Protein AF-A0A7C1DW42-F1 (afdb_monomer_lite)

Structure (mmCIF, N/CA/C/O backbone):
data_AF-A0A7C1DW42-F1
#
_entry.id   AF-A0A7C1DW42-F1
#
loop_
_atom_site.group_PDB
_atom_site.id
_atom_site.type_symbol
_atom_site.label_atom_id
_atom_site.label_alt_id
_atom_site.label_comp_id
_atom_site.label_asym_id
_atom_site.label_entity_id
_atom_site.label_seq_id
_atom_site.pdbx_PDB_ins_code
_atom_site.Cartn_x
_atom_site.Cartn_y
_atom_site.Cartn_z
_atom_site.occupancy
_atom_site.B_iso_or_equiv
_atom_site.auth_seq_id
_atom_site.auth_comp_id
_atom_site.auth_asym_id
_atom_site.auth_atom_id
_atom_site.pdbx_PDB_model_num
ATOM 1 N N . MET A 1 1 ? 8.872 1.077 26.546 1.00 50.97 1 MET A N 1
ATOM 2 C CA . MET A 1 1 ? 7.901 1.678 25.608 1.00 50.97 1 MET A CA 1
ATOM 3 C C . MET A 1 1 ? 7.267 2.865 26.306 1.00 50.97 1 MET A C 1
ATOM 5 O O . MET A 1 1 ? 6.729 2.684 27.391 1.00 50.97 1 MET A O 1
ATOM 9 N N . GLN A 1 2 ? 7.414 4.067 25.751 1.00 85.75 2 GLN A N 1
ATOM 10 C CA . GLN A 1 2 ? 6.680 5.238 26.233 1.00 85.75 2 GLN A CA 1
ATOM 11 C C . GLN A 1 2 ? 5.286 5.184 25.610 1.00 85.75 2 GLN A C 1
ATOM 13 O O . GLN A 1 2 ? 5.179 4.972 24.407 1.00 85.75 2 GLN A O 1
ATOM 18 N N . SER A 1 3 ? 4.234 5.327 26.411 1.00 87.38 3 SER A N 1
ATOM 19 C CA . SER A 1 3 ? 2.860 5.364 25.902 1.00 87.38 3 SER A CA 1
ATOM 20 C C . SER A 1 3 ? 2.231 6.704 26.238 1.00 87.38 3 SER A C 1
ATOM 22 O O . SER A 1 3 ? 2.501 7.289 27.287 1.00 87.38 3 SER A O 1
ATOM 24 N N . THR A 1 4 ? 1.404 7.199 25.325 1.00 92.75 4 THR A N 1
ATOM 25 C CA . THR A 1 4 ? 0.618 8.411 25.526 1.00 92.75 4 THR A CA 1
ATOM 26 C C . THR A 1 4 ? -0.855 8.099 25.322 1.00 92.75 4 THR A C 1
ATOM 28 O O . THR A 1 4 ? -1.218 7.123 24.666 1.00 92.75 4 THR A O 1
ATOM 31 N N . SER A 1 5 ? -1.722 8.916 25.907 1.00 93.19 5 SER A N 1
ATOM 32 C CA . SER A 1 5 ? -3.166 8.752 25.762 1.00 93.19 5 SER A CA 1
ATOM 33 C C . SER A 1 5 ? -3.698 9.649 24.655 1.00 93.19 5 SER A C 1
ATOM 35 O O . SER A 1 5 ? -3.464 10.855 24.657 1.00 93.19 5 SER A O 1
ATOM 37 N N . ILE A 1 6 ? -4.491 9.072 23.753 1.00 94.12 6 ILE A N 1
ATOM 38 C CA . ILE A 1 6 ? -5.281 9.814 22.768 1.00 94.12 6 ILE A CA 1
ATOM 39 C C . ILE A 1 6 ? -6.769 9.635 23.057 1.00 94.12 6 ILE A C 1
ATOM 41 O O . ILE A 1 6 ? -7.220 8.573 23.494 1.00 94.12 6 ILE A O 1
ATOM 45 N N . ARG A 1 7 ? -7.566 10.674 22.802 1.00 96.62 7 ARG A N 1
ATOM 46 C CA . ARG A 1 7 ? -9.023 10.603 22.944 1.00 96.62 7 ARG A CA 1
ATOM 47 C C . ARG A 1 7 ? -9.661 10.403 21.576 1.00 96.62 7 ARG A C 1
ATOM 49 O O . ARG A 1 7 ? -9.548 11.258 20.706 1.00 96.62 7 ARG A O 1
ATOM 56 N N . ILE A 1 8 ? -10.388 9.303 21.413 1.00 96.62 8 ILE A N 1
ATOM 57 C CA . ILE A 1 8 ? -11.115 8.976 20.180 1.00 96.62 8 ILE A CA 1
ATOM 58 C C . ILE A 1 8 ? -12.614 8.823 20.445 1.00 96.62 8 ILE A C 1
ATOM 60 O O . ILE A 1 8 ? -13.055 8.596 21.575 1.00 96.62 8 ILE A O 1
ATOM 64 N N . ARG A 1 9 ? -13.431 8.945 19.393 1.00 98.31 9 ARG A N 1
ATOM 65 C CA . ARG A 1 9 ? -14.878 8.694 19.485 1.00 98.31 9 ARG A CA 1
ATOM 66 C C . ARG A 1 9 ? -15.130 7.198 19.704 1.00 98.31 9 ARG A C 1
ATOM 68 O O . ARG A 1 9 ? -14.404 6.367 19.163 1.00 98.31 9 ARG A O 1
ATOM 75 N N . LYS A 1 10 ? -16.218 6.842 20.405 1.00 97.75 10 LYS A N 1
ATOM 76 C CA . LYS A 1 10 ? -16.629 5.430 20.589 1.00 97.75 10 LYS A CA 1
ATOM 77 C C . LYS A 1 10 ? -16.740 4.688 19.253 1.00 97.75 10 LYS A C 1
ATOM 79 O O . LYS A 1 10 ? -16.169 3.618 19.109 1.00 97.75 10 LYS A O 1
ATOM 84 N N . LYS A 1 11 ? -17.357 5.323 18.250 1.00 98.25 11 LYS A N 1
ATOM 85 C CA . LYS A 1 11 ? -17.468 4.770 16.893 1.00 98.25 11 LYS A CA 1
ATOM 86 C C . LYS A 1 11 ? -16.100 4.431 16.283 1.00 98.25 11 LYS A C 1
ATOM 88 O O . LYS A 1 11 ? -15.951 3.364 15.705 1.00 98.25 11 LYS A O 1
ATOM 93 N N . THR A 1 12 ? -15.100 5.301 16.443 1.00 97.69 12 THR A N 1
ATOM 94 C CA . THR A 1 12 ? -13.731 5.053 15.958 1.00 97.69 12 THR A CA 1
ATOM 95 C C . THR A 1 12 ? -13.106 3.850 16.658 1.00 97.69 12 THR A C 1
ATOM 97 O O . THR A 1 12 ? -12.579 2.969 15.991 1.00 97.69 12 THR A O 1
ATOM 100 N N . ARG A 1 13 ? -13.233 3.754 17.987 1.00 96.69 13 ARG A N 1
ATOM 101 C CA . ARG A 1 13 ? -12.784 2.576 18.745 1.00 96.69 13 ARG A CA 1
ATOM 102 C C . ARG A 1 13 ? -13.460 1.293 18.246 1.00 96.69 13 ARG A C 1
ATOM 104 O O . ARG A 1 13 ? -12.797 0.274 18.096 1.00 96.69 13 ARG A O 1
ATOM 111 N N . ASP A 1 14 ? -14.757 1.339 17.957 1.00 97.81 14 ASP A N 1
ATOM 112 C CA . ASP A 1 14 ? -15.497 0.173 17.460 1.00 97.81 14 ASP A CA 1
ATOM 113 C C . ASP A 1 14 ? -15.055 -0.227 16.044 1.00 97.81 14 ASP A C 1
ATOM 115 O O . ASP A 1 14 ? -15.088 -1.404 15.695 1.00 97.81 14 ASP A O 1
ATOM 119 N N . HIS A 1 15 ? -14.613 0.735 15.228 1.00 97.25 15 HIS A N 1
ATOM 120 C CA . HIS A 1 15 ? -13.988 0.453 13.934 1.00 97.25 15 HIS A CA 1
ATOM 121 C C . HIS A 1 15 ? -12.638 -0.240 14.132 1.00 97.25 15 HIS A C 1
ATOM 123 O O . HIS A 1 15 ? -12.426 -1.304 13.562 1.00 97.25 15 HIS A O 1
ATOM 129 N N . LEU A 1 16 ? -11.774 0.305 14.995 1.00 96.50 16 LEU A N 1
ATOM 130 C CA . LEU A 1 16 ? -10.484 -0.306 15.331 1.00 96.50 16 LEU A CA 1
ATOM 131 C C . LEU A 1 16 ? -10.656 -1.732 15.872 1.00 96.50 16 LEU A C 1
ATOM 133 O O . LEU A 1 16 ? -9.889 -2.619 15.521 1.00 96.50 16 LEU A O 1
ATOM 137 N N . GLN A 1 17 ? -11.701 -1.985 16.665 1.00 97.12 17 GLN A N 1
ATOM 138 C CA . GLN A 1 17 ? -12.006 -3.319 17.186 1.00 97.12 17 GLN A CA 1
ATOM 139 C C . GLN A 1 17 ? -12.329 -4.329 16.077 1.00 97.12 17 GLN A C 1
ATOM 141 O O . GLN A 1 17 ? -11.955 -5.492 16.201 1.00 97.12 17 GLN A O 1
ATOM 146 N N . ARG A 1 18 ? -13.007 -3.902 15.003 1.00 97.31 18 ARG A N 1
ATOM 147 C CA . ARG A 1 18 ? -13.305 -4.756 13.839 1.00 97.31 18 ARG A CA 1
ATOM 148 C C . ARG A 1 18 ? -12.108 -4.952 12.912 1.00 97.31 18 ARG A C 1
ATOM 150 O O . ARG A 1 18 ? -12.107 -5.901 12.142 1.00 97.31 18 ARG A O 1
ATOM 157 N N . LEU A 1 19 ? -11.123 -4.059 12.979 1.00 96.88 19 LEU A N 1
ATOM 158 C CA . LEU A 1 19 ? -9.891 -4.129 12.190 1.00 96.88 19 LEU A CA 1
ATOM 159 C C . LEU A 1 19 ? -8.809 -5.005 12.834 1.00 96.88 19 LEU A C 1
ATOM 161 O O . LEU A 1 19 ? -7.745 -5.174 12.233 1.00 96.88 19 LEU A O 1
ATOM 165 N N . LYS A 1 20 ? -9.070 -5.553 14.027 1.00 97.62 20 LYS A N 1
ATOM 166 C CA . LYS A 1 20 ? -8.178 -6.520 14.661 1.00 97.62 20 LYS A CA 1
ATOM 167 C C . LYS A 1 20 ? -8.129 -7.820 13.856 1.00 97.62 20 LYS A C 1
ATOM 169 O O . LYS A 1 20 ? -9.168 -8.393 13.544 1.00 97.62 20 LYS A O 1
ATOM 174 N N . GLN A 1 21 ? -6.928 -8.304 13.579 1.00 97.00 21 GLN A N 1
ATOM 175 C CA . GLN A 1 21 ? -6.634 -9.585 12.947 1.00 97.00 21 GLN A CA 1
ATOM 176 C C . GLN A 1 21 ? -6.688 -10.744 13.951 1.00 97.00 21 GLN A C 1
ATOM 178 O O . GLN A 1 21 ? -7.072 -11.853 13.587 1.00 97.00 21 GLN A O 1
ATOM 183 N N . TYR A 1 22 ? -6.349 -10.498 15.223 1.00 95.75 22 TYR A N 1
ATOM 184 C CA . TYR A 1 22 ? -6.436 -11.495 16.295 1.00 95.75 22 TYR A CA 1
ATOM 185 C C . TYR A 1 22 ? -7.047 -10.911 17.579 1.00 95.75 22 TYR A C 1
ATOM 187 O O . TYR A 1 22 ? -6.912 -9.716 17.852 1.00 95.75 22 TYR A O 1
ATOM 195 N N . PRO A 1 23 ? -7.704 -11.733 18.427 1.00 93.06 23 PRO A N 1
ATOM 196 C CA . PRO A 1 23 ? -8.473 -11.231 19.574 1.00 93.06 23 PRO A CA 1
ATOM 197 C C . PRO A 1 23 ? -7.682 -10.362 20.565 1.00 93.06 23 PRO A C 1
ATOM 199 O O . PRO A 1 23 ? -8.260 -9.500 21.228 1.00 93.06 23 PRO A O 1
ATOM 202 N N . ARG A 1 24 ? -6.366 -10.591 20.674 1.00 96.00 24 ARG A N 1
ATOM 203 C CA . ARG A 1 24 ? -5.461 -9.904 21.609 1.00 96.00 24 ARG A CA 1
ATOM 204 C C . ARG A 1 24 ? -4.620 -8.786 20.979 1.00 96.00 24 ARG A C 1
ATOM 206 O O . ARG A 1 24 ? -3.786 -8.233 21.684 1.00 96.00 24 ARG A O 1
ATOM 213 N N . GLU A 1 25 ? -4.825 -8.442 19.706 1.00 96.62 25 GLU A N 1
ATOM 214 C CA . GLU A 1 25 ? -4.108 -7.327 19.061 1.00 96.62 25 GLU A CA 1
ATOM 215 C C . GLU A 1 25 ? -4.418 -6.028 19.810 1.00 96.62 25 GLU A C 1
ATOM 217 O O . GLU A 1 25 ? -5.578 -5.780 20.176 1.00 96.62 25 GLU A O 1
ATOM 222 N N . SER A 1 26 ? -3.402 -5.219 20.105 1.00 95.81 26 SER A N 1
ATOM 223 C CA . SER A 1 26 ? -3.624 -3.940 20.774 1.00 95.81 26 SER A CA 1
ATOM 224 C C . SER A 1 26 ? -4.175 -2.914 19.778 1.00 95.81 26 SER A C 1
ATOM 226 O O . SER A 1 26 ? -4.063 -3.072 18.566 1.00 95.81 26 SER A O 1
ATOM 228 N N . PHE A 1 27 ? -4.819 -1.850 20.266 1.00 95.69 27 PHE A N 1
ATOM 229 C CA . PHE A 1 27 ? -5.213 -0.766 19.357 1.00 95.69 27 PHE A CA 1
ATOM 230 C C . PHE A 1 27 ? -4.004 -0.019 18.794 1.00 95.69 27 PHE A C 1
ATOM 232 O O . PHE A 1 27 ? -4.119 0.527 17.705 1.00 95.69 27 PHE A O 1
ATOM 239 N N . ASP A 1 28 ? -2.882 -0.019 19.513 1.00 95.19 28 ASP A N 1
ATOM 240 C CA . ASP A 1 28 ? -1.625 0.560 19.049 1.00 95.19 28 ASP A CA 1
ATOM 241 C C . ASP A 1 28 ? -1.101 -0.212 17.832 1.00 95.19 28 ASP A C 1
ATOM 243 O O . ASP A 1 28 ? -0.893 0.391 16.789 1.00 95.19 28 ASP A O 1
ATOM 247 N N . ASP A 1 29 ? -1.059 -1.548 17.898 1.00 96.06 29 ASP A N 1
ATOM 248 C CA . ASP A 1 29 ? -0.642 -2.398 16.768 1.00 96.06 29 ASP A CA 1
ATOM 249 C C . ASP A 1 29 ? -1.537 -2.192 15.538 1.00 96.06 29 ASP A C 1
ATOM 251 O O . ASP A 1 29 ? -1.049 -2.048 14.417 1.00 96.06 29 ASP A O 1
ATOM 255 N N . VAL A 1 30 ? -2.862 -2.122 15.744 1.00 96.69 30 VAL A N 1
ATOM 256 C CA . VAL A 1 30 ? -3.813 -1.841 14.657 1.00 96.69 30 VAL A CA 1
ATOM 257 C C . VAL A 1 30 ? -3.520 -0.481 14.028 1.00 96.69 30 VAL A C 1
ATOM 259 O O . VAL A 1 30 ? -3.524 -0.366 12.807 1.00 96.69 30 VAL A O 1
ATOM 262 N N . ILE A 1 31 ? -3.304 0.556 14.842 1.00 95.25 31 ILE A N 1
ATOM 263 C CA . ILE A 1 31 ? -3.040 1.914 14.354 1.00 95.25 31 ILE A CA 1
ATOM 264 C C . ILE A 1 31 ? -1.703 1.960 13.611 1.00 95.25 31 ILE A C 1
ATOM 266 O O . ILE A 1 31 ? -1.675 2.474 12.498 1.00 95.25 31 ILE A O 1
ATOM 270 N N . SER A 1 32 ? -0.638 1.388 14.171 1.00 94.06 32 SER A N 1
ATOM 271 C CA . SER A 1 32 ? 0.694 1.341 13.558 1.00 94.06 32 SER A CA 1
ATOM 272 C C . SER A 1 32 ? 0.655 0.648 12.203 1.00 94.06 32 SER A C 1
ATOM 274 O O . SER A 1 32 ? 1.052 1.238 11.205 1.00 94.06 32 SER A O 1
ATOM 276 N N . ARG A 1 33 ? 0.024 -0.528 12.120 1.00 94.88 33 ARG A N 1
ATOM 277 C CA . ARG A 1 33 ? -0.159 -1.238 10.849 1.00 94.88 33 ARG A CA 1
ATOM 278 C C . ARG A 1 33 ? -0.965 -0.432 9.831 1.00 94.88 33 ARG A C 1
ATOM 280 O O . ARG A 1 33 ? -0.702 -0.503 8.635 1.00 94.88 33 ARG A O 1
ATOM 287 N N . LEU A 1 34 ? -1.992 0.299 10.272 1.00 94.56 34 LEU A N 1
ATOM 288 C CA . LEU A 1 34 ? -2.756 1.171 9.376 1.00 94.56 34 LEU A CA 1
ATOM 289 C C . LEU A 1 34 ? -1.913 2.351 8.886 1.00 94.56 34 LEU A C 1
ATOM 291 O O . LEU A 1 34 ? -2.070 2.742 7.736 1.00 94.56 34 LEU A O 1
ATOM 295 N N . ILE A 1 35 ? -1.042 2.907 9.728 1.00 93.56 35 ILE A N 1
ATOM 296 C CA . ILE A 1 35 ? -0.118 3.975 9.340 1.00 93.56 35 ILE A CA 1
ATOM 297 C C . ILE A 1 35 ? 0.882 3.439 8.316 1.00 93.56 35 ILE A C 1
ATOM 299 O O . ILE A 1 35 ? 0.951 3.989 7.226 1.00 93.56 35 ILE A O 1
ATOM 303 N N . GLU A 1 36 ? 1.559 2.329 8.610 1.00 91.50 36 GLU A N 1
ATOM 304 C CA . GLU A 1 36 ? 2.520 1.678 7.704 1.00 91.50 36 GLU A CA 1
ATOM 305 C C . GLU A 1 36 ? 1.896 1.333 6.345 1.00 91.50 36 GLU A C 1
ATOM 307 O O . GLU A 1 36 ? 2.520 1.496 5.307 1.00 91.50 36 GLU A O 1
ATOM 312 N N . ALA A 1 37 ? 0.632 0.902 6.327 1.00 89.69 37 ALA A N 1
ATOM 313 C CA . ALA A 1 37 ? -0.063 0.579 5.083 1.00 89.69 37 ALA A CA 1
ATOM 314 C C . ALA A 1 37 ? -0.499 1.807 4.257 1.00 89.69 37 ALA A C 1
ATOM 316 O O . ALA A 1 37 ? -0.905 1.639 3.109 1.00 89.69 37 ALA A O 1
ATOM 317 N N . ASN A 1 38 ? -0.512 3.013 4.836 1.00 90.44 38 ASN A N 1
ATOM 318 C CA . ASN A 1 38 ? -0.996 4.232 4.168 1.00 90.44 38 ASN A CA 1
ATOM 319 C C . ASN A 1 38 ? 0.086 5.298 3.976 1.00 90.44 38 ASN A C 1
ATOM 321 O O . ASN A 1 38 ? -0.114 6.220 3.187 1.00 90.44 38 ASN A O 1
ATOM 325 N N . VAL A 1 39 ? 1.190 5.213 4.711 1.00 89.38 39 VAL A N 1
ATOM 326 C CA . VAL A 1 39 ? 2.332 6.106 4.563 1.00 89.38 39 VAL A CA 1
ATOM 327 C C . VAL A 1 39 ? 3.333 5.414 3.655 1.00 89.38 39 VAL A C 1
ATOM 329 O O . VAL A 1 39 ? 3.991 4.463 4.058 1.00 89.38 39 VA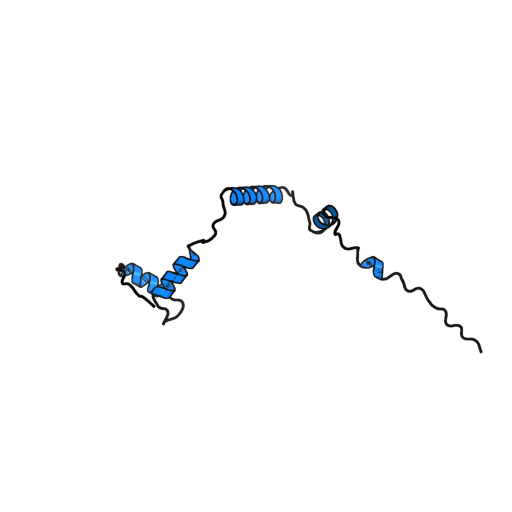L A O 1
ATOM 332 N N . ASP A 1 40 ? 3.425 5.904 2.424 1.00 87.00 40 ASP A N 1
ATOM 333 C CA . ASP A 1 40 ? 4.548 5.592 1.552 1.00 87.00 40 ASP A CA 1
ATOM 334 C C . ASP A 1 40 ? 5.745 6.438 2.006 1.00 87.00 40 ASP A C 1
ATOM 336 O O . ASP A 1 40 ? 5.708 7.668 1.912 1.00 87.00 40 ASP A O 1
ATOM 340 N N . GLU A 1 41 ? 6.761 5.798 2.589 1.00 85.88 41 GLU A N 1
ATOM 341 C CA . GLU A 1 41 ? 7.988 6.480 3.026 1.00 85.88 41 GLU A CA 1
ATOM 342 C C . GLU A 1 41 ? 8.854 6.922 1.838 1.00 85.88 41 GLU A C 1
ATOM 344 O O . GLU A 1 41 ? 9.656 7.848 1.975 1.00 85.88 41 GLU A O 1
ATOM 349 N N . GLU A 1 42 ? 8.666 6.303 0.671 1.00 89.31 42 GLU A N 1
ATOM 350 C CA . GLU A 1 42 ? 9.436 6.565 -0.541 1.00 89.31 42 GLU A CA 1
ATOM 351 C C . GLU A 1 42 ? 8.495 6.806 -1.734 1.00 89.31 42 GLU A C 1
ATOM 353 O O . GLU A 1 42 ? 8.478 6.039 -2.701 1.00 89.31 42 GLU A O 1
ATOM 358 N N . PRO A 1 43 ? 7.697 7.892 -1.694 1.00 90.25 43 PRO A N 1
ATOM 359 C CA . PRO A 1 43 ? 6.803 8.203 -2.791 1.00 90.25 43 PRO A CA 1
ATOM 360 C C . PRO A 1 43 ? 7.616 8.491 -4.053 1.00 90.25 43 PRO A C 1
ATOM 362 O O . PRO A 1 43 ? 8.618 9.215 -4.031 1.00 90.25 43 PRO A O 1
ATOM 365 N N . LEU A 1 44 ? 7.149 7.960 -5.181 1.00 94.31 44 LEU A N 1
ATOM 366 C CA . LEU A 1 44 ? 7.748 8.255 -6.476 1.00 94.31 44 LEU A CA 1
ATOM 367 C C . LEU A 1 44 ? 7.693 9.762 -6.750 1.00 94.31 44 LEU A C 1
ATOM 369 O O . LEU A 1 44 ? 6.665 10.410 -6.547 1.00 94.31 44 LEU A O 1
ATOM 373 N N . SER A 1 45 ? 8.799 10.315 -7.249 1.00 95.44 45 SER A N 1
ATOM 374 C CA . SER A 1 45 ? 8.812 11.695 -7.723 1.00 95.44 45 SER A CA 1
ATOM 375 C C . SER A 1 45 ? 7.883 11.856 -8.931 1.00 95.44 45 SER A C 1
ATOM 377 O O . SER A 1 45 ? 7.650 10.913 -9.690 1.00 95.44 45 SER A O 1
ATOM 379 N N . GLU A 1 46 ? 7.397 13.078 -9.150 1.00 96.38 46 GLU A N 1
ATOM 380 C CA . GLU A 1 46 ? 6.577 13.416 -10.323 1.00 96.38 46 GLU A CA 1
ATOM 381 C C . GLU A 1 46 ? 7.284 13.072 -11.643 1.00 96.38 46 GLU A C 1
ATOM 383 O O . GLU A 1 46 ? 6.660 12.617 -12.599 1.00 96.38 46 GLU A O 1
ATOM 388 N N . GLU A 1 47 ? 8.609 13.236 -11.686 1.00 97.25 47 GLU A N 1
ATOM 389 C CA . GLU A 1 47 ? 9.429 12.857 -12.837 1.00 97.25 47 GLU A CA 1
ATOM 390 C C . GLU A 1 47 ? 9.395 11.344 -13.079 1.00 97.25 47 GLU A C 1
ATOM 392 O O . GLU A 1 47 ? 9.144 10.902 -14.202 1.00 97.25 47 GLU A O 1
ATOM 397 N N . THR A 1 48 ? 9.583 10.542 -12.028 1.00 97.44 48 THR A N 1
ATOM 398 C CA . THR A 1 48 ? 9.531 9.079 -12.127 1.00 97.44 48 THR A CA 1
ATOM 399 C C . THR A 1 48 ? 8.138 8.600 -12.532 1.00 97.44 48 THR A C 1
ATOM 401 O O . THR A 1 48 ? 8.016 7.727 -13.392 1.00 97.44 48 THR A O 1
ATOM 404 N N . LEU A 1 49 ? 7.078 9.196 -11.978 1.00 97.50 49 LEU A N 1
ATOM 405 C CA . LEU A 1 49 ? 5.697 8.901 -12.372 1.00 97.50 49 LEU A CA 1
ATOM 406 C C . LEU A 1 49 ? 5.462 9.201 -13.858 1.00 97.50 49 LEU A C 1
ATOM 408 O O . LEU A 1 49 ? 4.954 8.345 -14.585 1.00 97.50 49 LEU A O 1
ATOM 412 N N . ALA A 1 50 ? 5.898 10.368 -14.338 1.00 97.75 50 ALA A N 1
ATOM 413 C CA . ALA A 1 50 ? 5.780 10.741 -15.745 1.00 97.75 50 ALA A CA 1
ATOM 414 C C . ALA A 1 50 ? 6.561 9.788 -16.670 1.00 97.75 50 ALA A C 1
ATOM 416 O O . ALA A 1 50 ? 6.055 9.395 -17.726 1.00 97.75 50 ALA A O 1
ATOM 417 N N . ALA A 1 51 ? 7.765 9.371 -16.268 1.00 97.75 51 ALA A N 1
ATOM 418 C CA . ALA A 1 51 ? 8.576 8.413 -17.017 1.00 97.75 51 ALA A CA 1
ATOM 419 C C . ALA A 1 51 ? 7.901 7.033 -17.114 1.00 97.75 51 ALA A C 1
ATOM 421 O O . ALA A 1 51 ? 7.891 6.420 -18.188 1.00 97.75 51 ALA A O 1
ATOM 422 N N . ILE A 1 52 ? 7.276 6.562 -16.030 1.00 97.69 52 ILE A N 1
ATOM 423 C CA . ILE A 1 52 ? 6.493 5.318 -16.022 1.00 97.69 52 ILE A CA 1
ATOM 424 C C . ILE A 1 52 ? 5.288 5.436 -16.960 1.00 97.69 52 ILE A C 1
ATOM 426 O O . ILE A 1 52 ? 5.064 4.554 -17.791 1.00 97.69 52 ILE A O 1
ATOM 430 N N . GLU A 1 53 ? 4.519 6.524 -16.877 1.00 98.06 53 GLU A N 1
ATOM 431 C CA . GLU A 1 53 ? 3.366 6.736 -17.756 1.00 98.06 53 GLU A CA 1
ATOM 432 C C . GLU A 1 53 ? 3.754 6.760 -19.234 1.00 98.06 53 GLU A C 1
ATOM 434 O O . GLU A 1 53 ? 3.047 6.197 -20.077 1.00 98.06 53 GLU A O 1
ATOM 439 N N . GLN A 1 54 ? 4.869 7.414 -19.558 1.00 97.62 54 GLN A N 1
ATOM 440 C CA . GLN A 1 54 ? 5.398 7.444 -20.912 1.00 97.62 54 GLN A CA 1
ATOM 441 C C . GLN A 1 54 ? 5.804 6.040 -21.368 1.00 97.62 54 GLN A C 1
ATOM 443 O O . GLN A 1 54 ? 5.324 5.585 -22.407 1.00 97.62 54 GLN A O 1
ATOM 448 N N . SER A 1 55 ? 6.569 5.312 -20.554 1.00 96.88 55 SER A N 1
ATOM 449 C CA . SER A 1 55 ? 6.989 3.936 -20.850 1.00 96.88 55 SER A CA 1
ATOM 450 C C . SER A 1 55 ? 5.787 3.013 -21.098 1.00 96.88 55 SER A C 1
ATOM 452 O O . SER A 1 55 ? 5.773 2.228 -22.044 1.00 96.88 55 SER A O 1
ATOM 454 N N . LEU A 1 56 ? 4.710 3.152 -20.316 1.00 98.00 56 LEU A N 1
ATOM 455 C CA . LEU A 1 56 ? 3.469 2.396 -20.523 1.00 98.00 56 LEU A CA 1
ATOM 456 C C . LEU A 1 56 ? 2.767 2.751 -21.844 1.00 98.00 56 LEU A C 1
ATOM 458 O O . LEU A 1 56 ? 2.176 1.873 -22.481 1.00 98.00 56 LEU A O 1
ATOM 462 N N . LYS A 1 57 ? 2.802 4.019 -22.278 1.00 97.81 57 LYS A N 1
ATOM 463 C CA . LYS A 1 57 ? 2.261 4.435 -23.587 1.00 97.81 57 LYS A CA 1
ATOM 464 C C . LYS A 1 57 ? 3.067 3.834 -24.734 1.00 97.81 57 LYS A C 1
ATOM 466 O O . LYS A 1 57 ? 2.474 3.437 -25.735 1.00 97.81 57 LYS A O 1
ATOM 471 N N . GLU A 1 58 ? 4.385 3.777 -24.600 1.00 97.62 58 GLU A N 1
ATOM 472 C CA . GLU A 1 58 ? 5.297 3.211 -25.598 1.00 97.62 58 GLU A CA 1
ATOM 473 C C . GLU A 1 58 ? 5.121 1.698 -25.714 1.00 97.62 58 GLU A C 1
ATOM 475 O O . GLU A 1 58 ? 4.862 1.194 -26.809 1.00 97.62 58 GLU A O 1
ATOM 480 N N . TYR A 1 59 ? 5.086 1.002 -24.576 1.00 96.44 59 TYR A N 1
ATOM 481 C CA . TYR A 1 59 ? 4.813 -0.430 -24.517 1.00 96.44 59 TYR A CA 1
ATOM 482 C C . TYR A 1 59 ? 3.494 -0.794 -25.211 1.00 96.44 59 TYR A C 1
ATOM 484 O O . TYR A 1 59 ? 3.445 -1.697 -26.044 1.00 96.44 59 TYR A O 1
ATOM 492 N N . ARG A 1 60 ? 2.417 -0.038 -24.947 1.00 96.38 60 ARG A N 1
ATOM 493 C CA . ARG A 1 60 ? 1.107 -0.240 -25.599 1.00 96.38 60 ARG A CA 1
ATOM 494 C C . ARG A 1 60 ? 1.130 -0.016 -27.112 1.00 96.38 60 ARG A C 1
ATOM 496 O O . ARG A 1 60 ? 0.272 -0.551 -27.806 1.00 96.38 60 ARG A O 1
ATOM 503 N N . LYS A 1 61 ? 2.077 0.770 -27.625 1.00 97.56 61 LYS A N 1
ATOM 504 C CA . LYS A 1 61 ? 2.302 0.967 -29.065 1.00 97.56 61 LYS A CA 1
ATOM 505 C C . LYS A 1 61 ? 3.200 -0.116 -29.676 1.00 97.56 61 LYS A C 1
ATOM 507 O O . LYS A 1 61 ? 3.493 -0.036 -30.864 1.00 97.56 61 LYS A O 1
ATOM 512 N N . GLY A 1 62 ? 3.632 -1.104 -28.889 1.00 96.12 62 GLY A N 1
ATOM 513 C CA . GLY A 1 62 ? 4.575 -2.136 -29.316 1.00 96.12 62 GLY A CA 1
ATOM 514 C C . GLY A 1 62 ? 6.022 -1.649 -29.372 1.00 96.12 62 GLY A C 1
ATOM 515 O O . GLY A 1 62 ? 6.853 -2.303 -29.988 1.00 96.12 62 GLY A O 1
ATOM 516 N N . MET A 1 63 ? 6.328 -0.501 -28.759 1.00 95.38 63 MET A N 1
ATOM 517 C CA . MET A 1 63 ? 7.691 0.014 -28.667 1.00 95.38 63 MET A CA 1
ATOM 518 C C . MET A 1 63 ? 8.323 -0.533 -27.387 1.00 95.38 63 MET A C 1
ATOM 520 O O . MET A 1 63 ? 8.153 0.028 -26.307 1.00 95.38 63 MET A O 1
ATOM 524 N N . TYR A 1 64 ? 8.984 -1.679 -27.508 1.00 94.69 64 TYR A N 1
ATOM 525 C CA . TYR A 1 64 ? 9.767 -2.306 -26.450 1.00 94.69 64 TYR A CA 1
ATOM 526 C C . TYR A 1 64 ? 10.902 -3.118 -27.073 1.00 94.69 64 TYR A C 1
ATOM 528 O O . TYR A 1 64 ? 10.797 -3.547 -28.219 1.00 94.69 64 TYR A O 1
ATOM 536 N N . HIS A 1 65 ? 11.954 -3.357 -26.295 1.00 93.38 65 HIS A N 1
ATOM 537 C CA . HIS A 1 65 ? 12.995 -4.314 -26.645 1.00 93.38 65 HIS A CA 1
ATOM 538 C C . HIS A 1 65 ? 12.815 -5.584 -25.818 1.00 93.38 65 HIS A C 1
ATOM 540 O O . HIS A 1 65 ? 12.517 -5.541 -24.621 1.00 93.38 65 HIS A O 1
ATOM 546 N N . THR A 1 66 ? 12.974 -6.726 -26.467 1.00 94.19 66 THR A N 1
ATOM 547 C CA . THR A 1 66 ? 13.044 -8.032 -25.823 1.00 94.19 66 THR A CA 1
ATOM 548 C C . THR A 1 66 ? 14.391 -8.218 -25.134 1.00 94.19 66 THR A C 1
ATOM 550 O O . THR A 1 66 ? 15.363 -7.510 -25.391 1.00 94.19 66 THR A O 1
ATOM 553 N N . HIS A 1 67 ? 14.460 -9.205 -24.246 1.00 92.00 67 HIS A N 1
ATOM 554 C CA . HIS A 1 67 ? 15.697 -9.518 -23.541 1.00 92.00 67 HIS A CA 1
ATOM 555 C C . HIS A 1 67 ? 16.852 -9.848 -24.502 1.00 92.00 67 HIS A C 1
ATOM 557 O O . HIS A 1 67 ? 17.965 -9.379 -24.295 1.00 92.00 67 HIS A O 1
ATOM 563 N N . GLU A 1 68 ? 16.576 -10.605 -25.567 1.00 93.25 68 GLU A N 1
ATOM 564 C CA . GLU A 1 68 ? 17.568 -10.983 -26.580 1.00 93.25 68 GLU A CA 1
ATOM 565 C C . GLU A 1 68 ? 18.086 -9.764 -27.351 1.00 93.25 68 GLU A C 1
ATOM 567 O O . G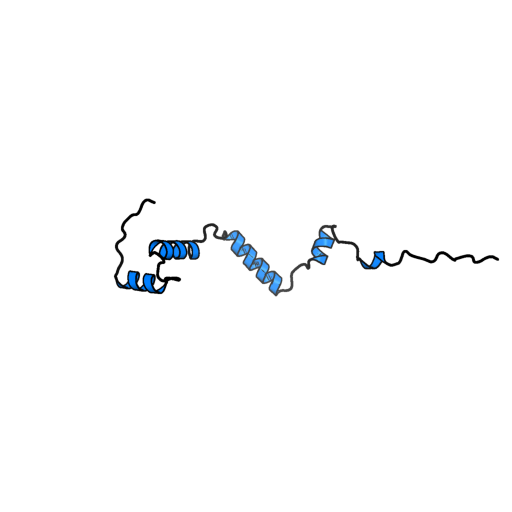LU A 1 68 ? 19.296 -9.613 -27.504 1.00 93.25 68 GLU A O 1
ATOM 572 N N . GLU A 1 69 ? 17.187 -8.864 -27.766 1.00 93.31 69 GLU A N 1
ATOM 573 C CA . GLU A 1 69 ? 17.548 -7.612 -28.443 1.00 93.31 69 GLU A CA 1
ATOM 574 C C . GLU A 1 69 ? 18.424 -6.729 -27.545 1.00 93.31 69 GLU A C 1
ATOM 576 O O . GLU A 1 69 ? 19.469 -6.262 -27.986 1.00 93.31 69 GLU A O 1
ATOM 581 N N . ILE A 1 70 ? 18.075 -6.584 -26.260 1.00 93.56 70 ILE A N 1
ATOM 582 C CA . ILE A 1 70 ? 18.882 -5.806 -25.305 1.00 93.56 70 ILE A CA 1
ATOM 583 C C . ILE A 1 70 ? 20.270 -6.432 -25.110 1.00 93.56 70 ILE A C 1
ATOM 585 O O . ILE A 1 70 ? 21.267 -5.715 -25.078 1.00 93.56 70 ILE A O 1
ATOM 589 N N . LEU A 1 71 ? 20.373 -7.758 -24.967 1.00 92.69 71 LEU A N 1
ATOM 590 C CA . LEU A 1 71 ? 21.674 -8.419 -24.804 1.00 92.69 71 LEU A CA 1
ATOM 591 C C . LEU A 1 71 ? 22.547 -8.292 -26.058 1.00 92.69 71 LEU A C 1
ATOM 593 O O . LEU A 1 71 ? 23.766 -8.154 -25.934 1.00 92.69 71 LEU A O 1
ATOM 597 N N . ALA A 1 72 ? 21.938 -8.330 -27.245 1.00 91.62 72 ALA A N 1
ATOM 598 C CA . ALA A 1 72 ? 22.630 -8.090 -28.505 1.00 91.62 72 ALA A CA 1
ATOM 599 C C . ALA A 1 72 ? 23.145 -6.645 -28.588 1.00 91.62 72 ALA A C 1
ATOM 601 O O . ALA A 1 72 ? 24.327 -6.445 -28.871 1.00 91.62 72 ALA A O 1
ATOM 602 N N . ASP A 1 73 ? 22.308 -5.660 -28.246 1.00 90.44 73 ASP A N 1
ATOM 603 C CA . ASP A 1 73 ? 22.673 -4.237 -28.230 1.00 90.44 73 ASP A CA 1
ATOM 604 C C . ASP A 1 73 ? 23.787 -3.932 -27.214 1.00 90.44 73 ASP A C 1
ATOM 606 O O . ASP A 1 73 ? 24.670 -3.111 -27.468 1.00 90.44 73 ASP A O 1
ATOM 610 N N . LEU A 1 74 ? 23.782 -4.623 -26.070 1.00 92.69 74 LEU A N 1
ATOM 611 C CA . LEU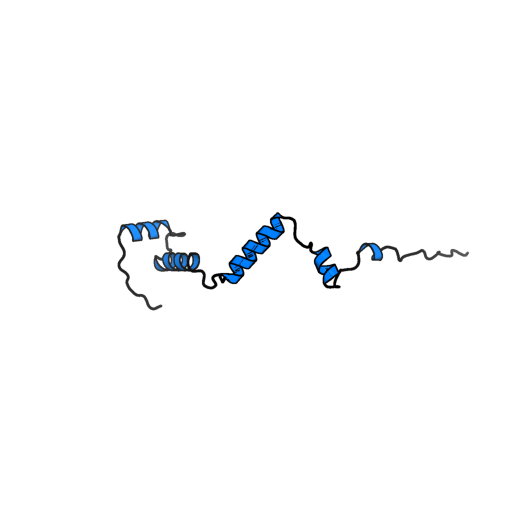 A 1 74 ? 24.802 -4.501 -25.024 1.00 92.69 74 LEU A CA 1
ATOM 612 C C . LEU A 1 74 ? 26.066 -5.340 -25.294 1.00 92.69 74 LEU A C 1
ATOM 614 O O . LEU A 1 74 ? 27.027 -5.249 -24.528 1.00 92.69 74 LEU A O 1
ATOM 618 N N . GLY A 1 75 ? 26.087 -6.154 -26.355 1.00 89.81 75 GLY A N 1
ATOM 619 C CA . GLY A 1 75 ? 27.237 -6.986 -26.727 1.00 89.81 75 GLY A CA 1
ATOM 620 C C . GLY A 1 75 ? 27.521 -8.150 -25.770 1.00 89.81 75 GLY A C 1
ATOM 621 O O . GLY A 1 75 ? 28.650 -8.632 -25.709 1.00 89.81 75 GLY A O 1
ATOM 622 N N . VAL A 1 76 ? 26.516 -8.597 -25.015 1.00 89.88 76 VAL A N 1
ATOM 623 C CA . VAL A 1 76 ? 26.612 -9.676 -24.010 1.00 89.88 76 VAL A CA 1
ATOM 624 C C . VAL A 1 76 ? 25.705 -10.867 -24.340 1.00 89.88 76 VAL A C 1
ATOM 626 O O . VAL A 1 76 ? 25.377 -11.666 -23.465 1.00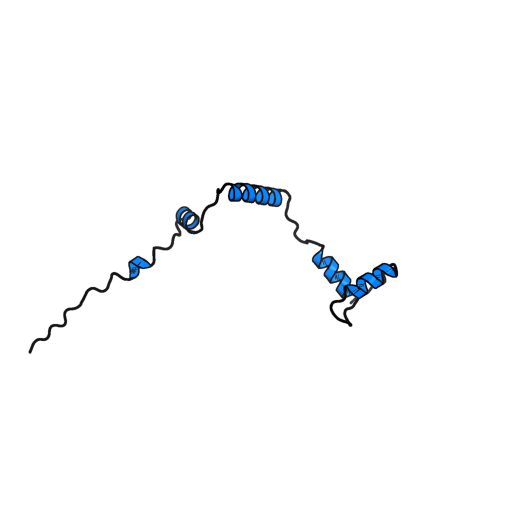 89.88 76 VAL A O 1
ATOM 629 N N . ALA A 1 77 ? 25.271 -10.986 -25.597 1.00 78.88 77 ALA A N 1
ATOM 630 C CA . ALA A 1 77 ? 24.458 -12.107 -26.047 1.00 78.88 77 ALA A CA 1
ATOM 631 C C . ALA A 1 77 ? 25.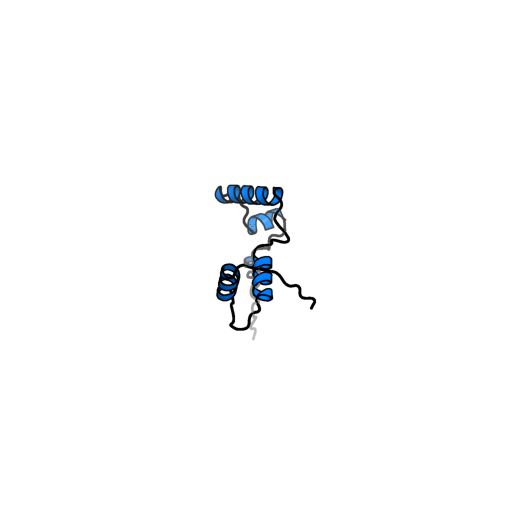198 -13.442 -25.838 1.00 78.88 77 ALA A C 1
ATOM 633 O O . ALA A 1 77 ? 26.305 -13.645 -26.339 1.00 78.88 77 ALA A O 1
ATOM 634 N N . GLU A 1 78 ? 24.577 -14.355 -25.088 1.00 67.62 78 GLU A N 1
ATOM 635 C CA . GLU A 1 78 ? 25.053 -15.730 -24.927 1.00 67.62 78 GLU A CA 1
ATOM 636 C C . GLU A 1 78 ? 25.038 -16.443 -26.288 1.00 67.62 78 GLU A C 1
ATOM 638 O O . GLU A 1 78 ? 24.041 -16.395 -27.013 1.00 67.62 78 GLU A O 1
ATOM 643 N N . GLU A 1 79 ? 26.123 -17.140 -26.640 1.00 59.47 79 GLU A N 1
ATOM 644 C CA . GLU A 1 79 ? 26.145 -17.942 -27.865 1.00 59.47 79 GLU A CA 1
ATOM 645 C C . GLU A 1 79 ? 25.082 -19.059 -27.817 1.00 59.47 79 GLU A C 1
ATOM 647 O O . GLU A 1 79 ? 24.899 -19.707 -26.776 1.00 59.47 79 GLU A O 1
ATOM 652 N N . PRO A 1 80 ? 24.393 -19.347 -28.937 1.00 60.88 80 PRO A N 1
ATOM 653 C CA . PRO A 1 80 ? 23.362 -20.374 -28.977 1.00 60.88 80 PRO A CA 1
ATOM 654 C C . PRO A 1 80 ? 23.931 -21.742 -28.571 1.00 60.88 80 PRO A C 1
ATOM 656 O O . PRO A 1 80 ? 24.870 -22.271 -29.172 1.00 60.88 80 PRO A O 1
ATOM 659 N N . LYS A 1 81 ? 23.316 -22.351 -27.547 1.00 58.62 81 LYS A N 1
ATOM 660 C CA . LYS A 1 81 ? 23.743 -23.621 -26.921 1.00 58.62 81 LYS A CA 1
ATOM 661 C C . LYS A 1 81 ? 23.796 -24.818 -27.886 1.00 58.62 81 LYS A C 1
ATOM 663 O O . LYS A 1 81 ? 24.392 -25.840 -27.548 1.00 58.62 81 LYS A O 1
ATOM 668 N N . GLU A 1 82 ? 23.224 -24.695 -29.082 1.00 52.09 82 GLU A N 1
ATOM 669 C CA . GLU A 1 82 ? 23.207 -25.732 -30.122 1.00 52.09 82 GLU A CA 1
ATOM 670 C C . GLU A 1 82 ? 24.584 -25.980 -30.767 1.00 52.09 82 GLU A C 1
ATOM 672 O O . GLU A 1 82 ? 24.846 -27.082 -31.251 1.00 52.09 82 GLU A O 1
ATOM 677 N N . ALA A 1 83 ? 25.522 -25.027 -30.687 1.00 49.75 83 ALA A N 1
ATOM 678 C CA . ALA A 1 83 ? 26.873 -25.194 -31.235 1.00 49.75 83 ALA A CA 1
ATOM 6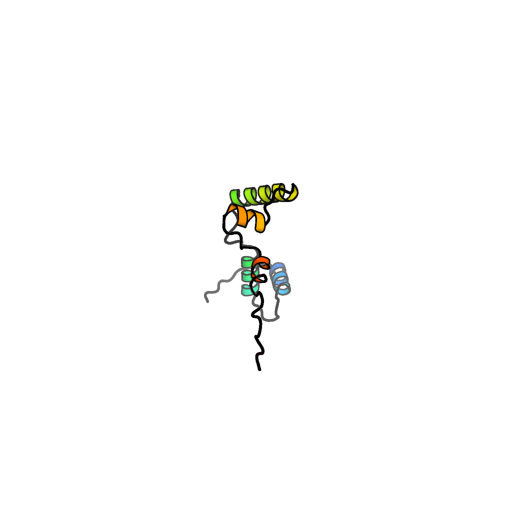79 C C . ALA A 1 83 ? 27.763 -26.177 -30.440 1.00 49.75 83 ALA A C 1
ATOM 681 O O . ALA A 1 83 ? 28.830 -26.566 -30.913 1.00 49.75 83 ALA A O 1
ATOM 682 N N . ARG A 1 84 ? 27.346 -26.628 -29.244 1.00 50.38 84 ARG A N 1
ATOM 683 C CA . ARG A 1 84 ? 28.172 -27.502 -28.384 1.00 50.38 84 ARG A CA 1
ATOM 684 C C . ARG A 1 84 ? 28.079 -29.004 -28.698 1.00 50.38 84 ARG A C 1
ATOM 686 O O . ARG A 1 84 ? 28.848 -29.767 -28.120 1.00 50.38 84 ARG A O 1
ATOM 693 N N . ILE A 1 85 ? 27.187 -29.455 -29.590 1.00 50.03 85 ILE A N 1
ATOM 694 C CA . ILE A 1 85 ? 26.917 -30.900 -29.785 1.00 50.03 85 ILE A CA 1
ATOM 695 C C . ILE A 1 85 ? 27.573 -31.496 -31.055 1.00 50.03 85 ILE A C 1
ATOM 697 O O . ILE A 1 85 ? 27.651 -32.715 -31.185 1.00 50.03 85 ILE A O 1
ATOM 701 N N . SER A 1 86 ? 28.144 -30.709 -31.977 1.00 48.12 86 SER A N 1
ATOM 702 C CA . SER A 1 86 ? 28.698 -31.259 -33.238 1.00 48.12 86 SER A CA 1
ATOM 703 C C . SER A 1 86 ? 30.156 -31.758 -33.173 1.00 48.12 86 SER A C 1
ATOM 705 O O . SER A 1 86 ? 30.696 -32.226 -34.174 1.00 48.12 86 SER A O 1
ATOM 707 N N . GLY A 1 87 ? 30.802 -31.730 -32.004 1.00 50.66 87 GLY A N 1
ATOM 708 C CA . GLY A 1 87 ? 32.219 -32.071 -31.836 1.00 50.66 87 GLY A CA 1
ATOM 709 C C . GLY A 1 87 ? 32.505 -33.444 -31.219 1.00 50.66 87 GLY A C 1
ATOM 710 O O . GLY A 1 87 ? 33.224 -33.508 -30.225 1.00 50.66 87 GLY A O 1
ATOM 711 N N . LYS A 1 88 ? 31.985 -34.554 -31.762 1.00 46.56 88 LYS A N 1
ATOM 712 C CA . LYS A 1 88 ? 32.565 -35.885 -31.469 1.00 46.56 88 LYS A CA 1
ATOM 713 C C . LYS A 1 88 ? 32.451 -36.846 -32.653 1.00 46.56 88 LYS A C 1
ATOM 715 O O . LYS A 1 88 ? 31.670 -37.792 -32.669 1.00 46.56 88 LYS A O 1
ATOM 720 N N . SER A 1 89 ? 33.263 -36.578 -33.671 1.00 44.81 89 SER A N 1
ATOM 721 C CA . SER A 1 89 ? 33.525 -37.500 -34.776 1.00 44.81 89 SER A CA 1
ATOM 722 C C . SER A 1 89 ? 34.443 -38.639 -34.318 1.00 44.81 89 SER A C 1
ATOM 724 O O . SER A 1 89 ? 35.611 -38.414 -34.036 1.00 44.81 89 SER A O 1
ATOM 726 N N . ARG A 1 90 ? 33.863 -39.844 -34.248 1.00 44.81 90 ARG A N 1
ATOM 727 C CA . ARG A 1 90 ? 34.419 -41.176 -34.579 1.00 44.81 90 ARG A CA 1
ATOM 728 C C . ARG A 1 90 ? 35.946 -41.370 -34.474 1.00 44.81 90 ARG A C 1
ATOM 730 O O . ARG A 1 90 ? 36.678 -40.988 -35.383 1.00 44.81 90 ARG A O 1
ATOM 737 N N . GLU A 1 91 ? 36.387 -42.142 -33.481 1.00 45.78 91 GLU A N 1
ATOM 738 C CA . GLU A 1 91 ? 37.599 -42.969 -33.598 1.00 45.78 91 GLU A CA 1
ATOM 739 C C . GLU A 1 91 ? 37.236 -44.298 -34.288 1.00 45.78 91 GLU A C 1
ATOM 741 O O . GLU A 1 91 ? 36.227 -44.906 -33.921 1.00 45.78 91 GLU A O 1
ATOM 746 N N . PRO A 1 92 ? 37.997 -44.775 -35.292 1.00 50.19 92 PRO A N 1
ATOM 747 C CA . PRO A 1 92 ? 37.836 -46.127 -35.798 1.00 50.19 92 PRO A CA 1
ATOM 748 C C . PRO A 1 92 ? 38.661 -47.094 -34.941 1.00 50.19 92 PRO A C 1
ATOM 750 O O . PRO A 1 92 ? 39.892 -47.051 -34.939 1.00 50.19 92 PRO A O 1
ATOM 753 N N . GLU A 1 93 ? 37.970 -47.987 -34.241 1.00 43.91 93 GLU A N 1
ATOM 754 C CA . GLU A 1 93 ? 38.558 -49.144 -33.572 1.00 43.91 93 GLU A CA 1
ATOM 755 C C . GLU A 1 93 ? 39.133 -50.080 -34.652 1.00 43.91 93 GLU A C 1
ATOM 757 O O . GLU A 1 93 ? 38.401 -50.699 -35.429 1.00 43.91 93 GLU A O 1
ATOM 762 N N . LYS A 1 94 ? 40.464 -50.107 -34.786 1.00 47.03 94 LYS A N 1
ATOM 763 C CA . LYS A 1 94 ? 41.154 -51.082 -35.636 1.00 47.03 94 LYS A CA 1
ATOM 764 C C . LYS A 1 94 ? 41.274 -52.390 -34.869 1.00 47.03 94 LYS A C 1
ATOM 766 O O . LYS A 1 94 ? 42.185 -52.565 -34.067 1.00 47.03 94 LYS A O 1
ATOM 771 N N . ASP A 1 95 ? 40.360 -53.296 -35.173 1.00 49.53 95 ASP A N 1
ATOM 772 C CA . ASP A 1 95 ? 40.507 -54.719 -34.909 1.00 49.53 95 ASP A CA 1
ATOM 773 C C . ASP A 1 95 ? 41.536 -55.288 -35.904 1.00 49.53 95 ASP A C 1
ATOM 775 O O . ASP A 1 95 ? 41.332 -55.265 -37.123 1.00 49.53 95 ASP A O 1
ATOM 779 N N . SER A 1 96 ? 42.686 -55.742 -35.409 1.00 50.41 96 SER A N 1
ATOM 780 C CA . SER A 1 96 ? 43.649 -56.500 -36.210 1.00 50.41 96 SER A CA 1
ATOM 781 C C . SER A 1 96 ? 44.223 -57.651 -35.392 1.00 50.41 96 SER A C 1
ATOM 783 O O . SER A 1 96 ? 44.948 -57.439 -34.422 1.00 50.41 96 SER A O 1
ATOM 785 N N . ARG A 1 97 ? 43.807 -58.836 -35.850 1.00 50.06 97 ARG A N 1
ATOM 786 C CA . ARG A 1 97 ? 44.261 -60.207 -35.585 1.00 50.06 97 ARG A CA 1
ATOM 787 C C . ARG A 1 97 ? 45.770 -60.384 -35.468 1.00 50.06 97 ARG A C 1
ATOM 789 O O . ARG A 1 97 ? 46.499 -59.705 -36.225 1.00 50.06 97 ARG A O 1
#

pLDDT: mean 85.06, std 18.37, range [43.91, 98.31]

Sequence (97 aa):
MQSTSIRIRKKTRDHLQRLKQYPRESFDDVISRLIEANVDEEPLSEETLAAIEQSLKEYRKGMYHTHEEILADLGVAEEPKEARISGKSREPEKDSR

Foldseek 3Di:
DDDDDDDDDPVVVVVLCVQDPDNPDDSVNSVVVVCVVPDDPDDDDPVRVVVVVVVVVCVVVVNDDDPQRVCVVVVNHDDPPVVPPPPDDDDDDDDDD

Secondary structure (DSSP, 8-state):
---------HHHHHHHHHT-SSTT--HHHHHHHHHHTT--SSPPPHHHHHHHHHHHHHHHTT----HHHHHHHTT-PPPPGGGGSS-----------

Radius of gyration: 31.78 Å; chains: 1; bounding box: 62×74×62 Å